Protein AF-A0A4R2Z8M2-F1 (afdb_monomer)

pLDDT: mean 95.15, std 2.92, range [80.19, 98.12]

Foldseek 3Di:
DDWDWDDDPPPTATWDLDPVRDIDGCVVPDVHDDDPDDDPDQQCPDVVRDDDDAQDWDWDDDPPPGIDIDGHHDD

Radius of gyration: 14.84 Å; Cα contacts (8 Å, |Δi|>4): 97; chains: 1; bounding box: 32×28×37 Å

Structure (mmCIF, N/CA/C/O backbone):
data_AF-A0A4R2Z8M2-F1
#
_entry.id   AF-A0A4R2Z8M2-F1
#
loop_
_atom_site.group_PDB
_atom_site.id
_atom_site.type_symbol
_atom_site.label_atom_id
_atom_site.label_alt_id
_atom_site.label_comp_id
_atom_site.label_asym_id
_atom_site.label_entity_id
_atom_site.label_seq_id
_atom_site.pdbx_PDB_ins_code
_atom_site.Cartn_x
_atom_site.Cartn_y
_atom_site.Cartn_z
_atom_site.occupancy
_atom_site.B_iso_or_equiv
_atom_site.auth_seq_id
_atom_site.auth_comp_id
_atom_site.auth_asym_id
_atom_site.auth_atom_id
_atom_site.pdbx_PDB_model_num
ATOM 1 N N . MET A 1 1 ? -7.803 -3.530 -7.644 1.00 84.75 1 MET A N 1
ATOM 2 C CA . MET A 1 1 ? -6.434 -4.080 -7.727 1.00 84.75 1 MET A CA 1
ATOM 3 C C . MET A 1 1 ? -5.577 -3.475 -6.617 1.00 84.75 1 MET A C 1
ATOM 5 O O . MET A 1 1 ? -5.917 -2.383 -6.173 1.00 84.75 1 MET A O 1
ATOM 9 N N . LYS A 1 2 ? -4.524 -4.157 -6.152 1.00 90.06 2 LYS A N 1
ATOM 10 C CA . LYS A 1 2 ? -3.582 -3.665 -5.129 1.00 90.06 2 LYS A CA 1
ATOM 11 C C . LYS A 1 2 ? -2.150 -4.012 -5.528 1.00 90.06 2 LYS A C 1
ATOM 13 O O . LYS A 1 2 ? -1.900 -5.157 -5.887 1.00 90.06 2 LYS A O 1
ATOM 18 N N . LEU A 1 3 ? -1.237 -3.051 -5.455 1.00 93.69 3 LEU A N 1
ATOM 19 C CA . LEU A 1 3 ? 0.196 -3.300 -5.617 1.00 93.69 3 LEU A CA 1
ATOM 20 C C . LEU A 1 3 ? 0.775 -3.808 -4.294 1.00 93.69 3 LEU A C 1
ATOM 22 O O . LEU A 1 3 ? 0.358 -3.353 -3.229 1.00 93.69 3 LEU A O 1
ATOM 26 N N . LEU A 1 4 ? 1.700 -4.762 -4.362 1.00 94.81 4 LEU A N 1
ATOM 27 C CA . LEU A 1 4 ? 2.348 -5.352 -3.195 1.00 94.81 4 LEU A CA 1
ATOM 28 C C . LEU A 1 4 ? 3.719 -5.926 -3.558 1.00 94.81 4 LEU A C 1
ATOM 30 O O . LEU A 1 4 ? 3.979 -6.233 -4.717 1.00 94.81 4 LEU A O 1
ATOM 34 N N . ARG A 1 5 ? 4.566 -6.126 -2.548 1.00 97.25 5 ARG A N 1
ATOM 35 C CA . ARG A 1 5 ? 5.718 -7.029 -2.631 1.00 97.25 5 ARG A CA 1
ATOM 36 C C . ARG A 1 5 ? 5.334 -8.354 -1.968 1.00 97.25 5 ARG A C 1
ATOM 38 O O . ARG A 1 5 ? 4.625 -8.339 -0.962 1.00 97.25 5 ARG A O 1
ATOM 45 N N . TYR A 1 6 ? 5.737 -9.486 -2.539 1.00 95.94 6 TYR A N 1
ATOM 46 C CA . TYR A 1 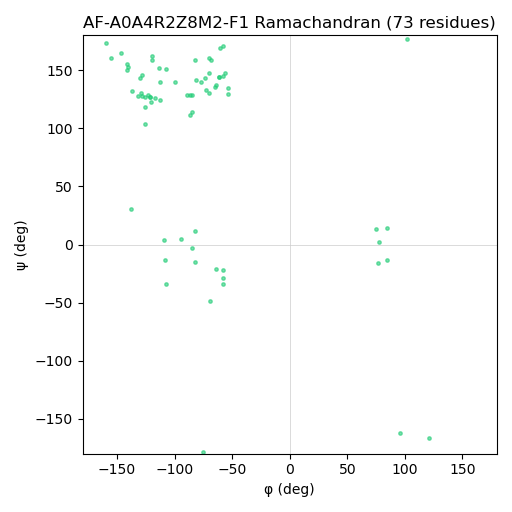6 ? 5.368 -10.816 -2.035 1.00 95.94 6 TYR A CA 1
ATOM 47 C C . TYR A 1 6 ? 6.530 -11.813 -2.116 1.00 95.94 6 TYR A C 1
ATOM 49 O O . TYR A 1 6 ? 7.382 -11.710 -2.995 1.00 95.94 6 TYR A O 1
ATOM 57 N N . GLY A 1 7 ? 6.540 -12.811 -1.232 1.00 95.31 7 GLY A N 1
ATOM 58 C CA . GLY A 1 7 ? 7.607 -13.810 -1.131 1.00 95.31 7 GLY A CA 1
ATOM 59 C C . GLY A 1 7 ? 8.262 -13.808 0.248 1.00 95.31 7 GLY A C 1
ATOM 60 O O . GLY A 1 7 ? 7.719 -13.241 1.195 1.00 95.31 7 GLY A O 1
ATOM 61 N N . ASN A 1 8 ? 9.414 -14.468 0.354 1.00 96.62 8 ASN A N 1
ATOM 62 C CA . ASN A 1 8 ? 10.186 -14.518 1.594 1.00 96.62 8 ASN A CA 1
ATOM 63 C C . ASN A 1 8 ? 10.798 -13.149 1.906 1.00 96.62 8 ASN A C 1
ATOM 65 O O . ASN A 1 8 ? 11.190 -12.424 0.990 1.00 96.62 8 ASN A O 1
ATOM 69 N N . ALA A 1 9 ? 10.921 -12.835 3.197 1.00 94.75 9 ALA A N 1
ATOM 70 C CA . ALA A 1 9 ? 11.549 -11.603 3.659 1.00 94.75 9 ALA A CA 1
ATOM 71 C C . ALA A 1 9 ? 12.959 -11.439 3.060 1.00 94.75 9 ALA A C 1
ATOM 73 O O . ALA A 1 9 ? 13.767 -12.367 3.114 1.00 94.75 9 ALA A O 1
ATOM 74 N N . GLY A 1 10 ? 13.243 -10.276 2.472 1.00 94.50 10 GLY A N 1
ATOM 75 C CA . GLY A 1 10 ? 14.513 -9.988 1.791 1.00 94.50 10 GLY A CA 1
ATOM 76 C C . GLY A 1 10 ? 14.654 -10.599 0.389 1.00 94.50 10 GLY A C 1
ATOM 77 O O . GLY A 1 10 ? 15.696 -10.458 -0.244 1.00 94.50 10 GLY A O 1
ATOM 78 N N . SER A 1 11 ? 13.631 -11.284 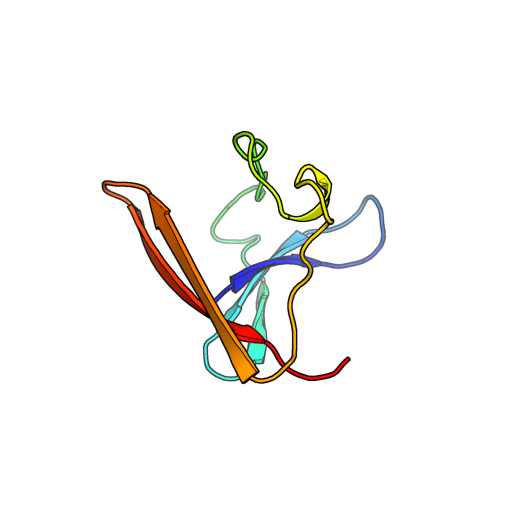-0.118 1.00 94.94 11 SER A N 1
ATOM 79 C CA . SER A 1 11 ? 13.562 -11.807 -1.490 1.00 94.94 11 SER A CA 1
ATOM 80 C C . SER A 1 11 ? 12.172 -11.587 -2.091 1.00 94.94 11 SER A C 1
ATOM 82 O O . SER A 1 11 ? 11.684 -12.393 -2.889 1.00 94.94 11 SER A O 1
ATOM 84 N N . GLU A 1 12 ? 11.493 -10.520 -1.668 1.00 96.75 12 GLU A N 1
ATOM 85 C CA . GLU A 1 12 ? 10.158 -10.205 -2.151 1.00 96.75 12 GLU A CA 1
ATOM 86 C C . GLU A 1 12 ? 10.204 -9.673 -3.584 1.00 96.75 12 GLU A C 1
ATOM 88 O O . GLU A 1 12 ? 11.087 -8.899 -3.956 1.00 96.75 12 GLU A O 1
ATOM 93 N N . ARG A 1 13 ? 9.201 -10.049 -4.375 1.00 96.94 13 ARG A N 1
ATOM 94 C CA . ARG A 1 13 ? 9.030 -9.633 -5.768 1.00 96.94 13 ARG A CA 1
ATOM 95 C C . ARG A 1 13 ? 7.878 -8.643 -5.913 1.00 96.94 13 ARG A C 1
ATOM 97 O O . ARG A 1 13 ? 6.915 -8.733 -5.143 1.00 96.94 13 ARG A O 1
ATOM 104 N N . PRO A 1 14 ? 7.921 -7.741 -6.907 1.00 98.06 14 PRO A N 1
ATOM 105 C CA . PRO A 1 14 ? 6.794 -6.876 -7.219 1.00 98.06 14 PRO A CA 1
ATOM 106 C C . PRO A 1 14 ? 5.601 -7.701 -7.715 1.00 98.06 14 PRO A C 1
ATOM 108 O O . PRO A 1 14 ? 5.732 -8.595 -8.551 1.00 98.06 14 PRO A O 1
ATOM 111 N N . GLY A 1 15 ? 4.412 -7.389 -7.210 1.00 97.38 15 GLY A N 1
ATOM 112 C CA . GLY A 1 15 ? 3.189 -8.097 -7.549 1.00 97.38 15 GLY A CA 1
ATOM 113 C C . GLY A 1 15 ? 1.952 -7.209 -7.572 1.00 97.38 15 GLY A C 1
ATOM 114 O O . GLY A 1 15 ? 1.924 -6.088 -7.056 1.00 97.38 15 GLY A O 1
ATOM 115 N N . LEU A 1 16 ? 0.900 -7.756 -8.175 1.00 95.56 16 LEU A N 1
ATOM 116 C CA . LEU A 1 16 ? -0.437 -7.180 -8.214 1.00 95.56 16 LEU A CA 1
ATOM 117 C C . LEU A 1 16 ? -1.451 -8.199 -7.702 1.00 95.56 16 LEU A C 1
ATOM 119 O O . LEU A 1 16 ? -1.553 -9.299 -8.237 1.00 95.56 16 LEU A O 1
ATOM 123 N N . LEU A 1 17 ? -2.259 -7.809 -6.723 1.00 93.94 17 LEU A N 1
ATOM 124 C CA . LEU A 1 17 ? -3.501 -8.496 -6.405 1.00 93.94 17 LEU A CA 1
ATOM 125 C C . LEU A 1 17 ? -4.603 -7.912 -7.292 1.00 93.94 17 LEU A C 1
ATOM 127 O O . LEU A 1 17 ? -4.965 -6.736 -7.159 1.00 93.94 17 LEU A O 1
ATOM 131 N N . ASP A 1 18 ? -5.110 -8.699 -8.235 1.00 92.00 18 ASP A N 1
ATOM 132 C CA . ASP A 1 18 ? -6.138 -8.228 -9.162 1.00 92.00 18 ASP A CA 1
ATOM 133 C C . ASP A 1 18 ? -7.533 -8.135 -8.510 1.00 92.00 18 ASP A C 1
ATOM 135 O O . ASP A 1 18 ? -7.707 -8.342 -7.308 1.00 92.00 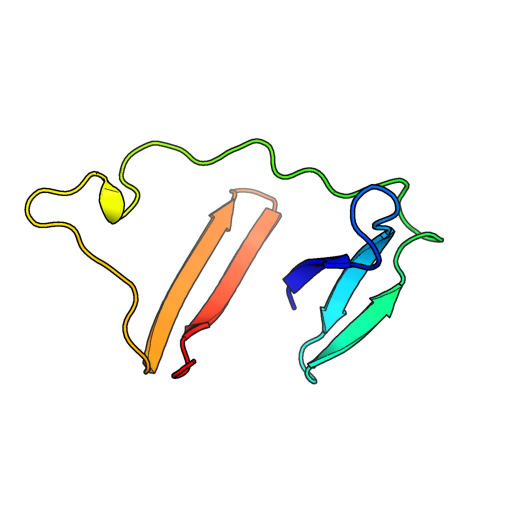18 ASP A O 1
ATOM 139 N N . SER A 1 19 ? -8.545 -7.742 -9.287 1.00 87.62 19 SER A N 1
ATOM 140 C CA . SER A 1 19 ? -9.926 -7.608 -8.797 1.00 87.62 19 SER A CA 1
ATOM 141 C C . SER A 1 19 ? -10.554 -8.925 -8.338 1.00 87.62 19 SER A C 1
ATOM 143 O O . SER A 1 19 ? -11.502 -8.889 -7.562 1.00 87.62 19 SER A O 1
ATOM 145 N N . ASN A 1 20 ? -10.030 -10.062 -8.793 1.00 91.38 20 ASN A N 1
ATOM 146 C CA . ASN A 1 20 ? -10.530 -11.395 -8.468 1.00 91.38 20 ASN A CA 1
ATOM 147 C C . ASN A 1 20 ? -9.776 -12.009 -7.279 1.00 91.38 20 ASN A C 1
ATOM 149 O O . ASN A 1 20 ? -9.984 -13.174 -6.955 1.00 91.38 20 ASN A O 1
ATOM 153 N N . GLY A 1 21 ? -8.870 -11.252 -6.650 1.00 89.25 21 GLY A N 1
ATOM 154 C CA . GLY A 1 21 ? -8.024 -11.754 -5.572 1.00 89.25 21 GLY A CA 1
ATOM 155 C C . GLY A 1 21 ? -6.887 -12.655 -6.055 1.00 89.25 21 GLY A C 1
ATOM 156 O O . GLY A 1 21 ? -6.251 -13.310 -5.233 1.00 89.25 21 GLY A O 1
ATOM 157 N N . LYS A 1 22 ? -6.594 -12.695 -7.362 1.00 95.94 22 LYS A N 1
ATOM 158 C CA . LYS A 1 22 ? -5.462 -13.461 -7.888 1.00 95.94 22 LYS A CA 1
ATOM 159 C C . LYS A 1 22 ? -4.189 -12.624 -7.807 1.00 95.94 22 LYS A C 1
ATOM 161 O O . LYS A 1 22 ? -4.138 -11.494 -8.297 1.00 95.94 22 LYS A O 1
ATOM 166 N N . LEU A 1 23 ? -3.151 -13.209 -7.216 1.00 96.56 23 LEU A N 1
ATOM 167 C CA . LEU A 1 23 ? -1.802 -12.659 -7.234 1.00 96.56 23 LEU A CA 1
ATOM 168 C C . LEU A 1 23 ? -1.184 -12.821 -8.630 1.00 96.56 23 LEU A C 1
ATOM 170 O O . LEU A 1 23 ? -1.243 -13.898 -9.228 1.00 96.56 23 LEU A O 1
ATOM 174 N N . ARG A 1 24 ? -0.587 -11.748 -9.141 1.00 97.25 24 ARG A N 1
ATOM 175 C CA . ARG A 1 24 ? 0.122 -11.696 -10.421 1.00 97.25 24 ARG A CA 1
ATOM 176 C C . ARG A 1 24 ? 1.543 -11.217 -10.186 1.00 97.25 24 ARG A C 1
ATOM 178 O O . ARG A 1 24 ? 1.738 -10.178 -9.557 1.00 97.25 24 ARG A O 1
ATOM 185 N N . ASP A 1 25 ? 2.501 -11.976 -10.703 1.00 96.88 25 ASP A N 1
ATOM 186 C CA . ASP A 1 25 ? 3.904 -11.575 -10.732 1.00 96.88 25 ASP A CA 1
ATOM 187 C C . ASP A 1 25 ? 4.087 -10.424 -11.731 1.00 96.88 25 ASP A C 1
ATOM 189 O O . ASP A 1 25 ? 3.600 -10.506 -12.861 1.00 96.88 25 ASP A O 1
ATOM 193 N N . LEU A 1 26 ? 4.750 -9.350 -11.302 1.00 97.62 26 LEU A N 1
ATOM 194 C CA . LEU A 1 26 ? 5.054 -8.190 -12.134 1.00 97.62 26 LEU A CA 1
ATOM 195 C C . LEU A 1 26 ? 6.543 -8.074 -12.491 1.00 97.62 26 LEU A C 1
ATOM 197 O O . LEU A 1 26 ? 6.903 -7.113 -13.167 1.00 97.62 26 LEU A O 1
ATOM 201 N N . SER A 1 27 ? 7.401 -9.025 -12.103 1.00 96.50 27 SER A N 1
ATOM 202 C CA . SER A 1 27 ? 8.855 -8.953 -12.331 1.00 96.50 27 SER A CA 1
ATOM 203 C C . SER A 1 27 ? 9.267 -8.817 -13.803 1.00 96.50 27 SER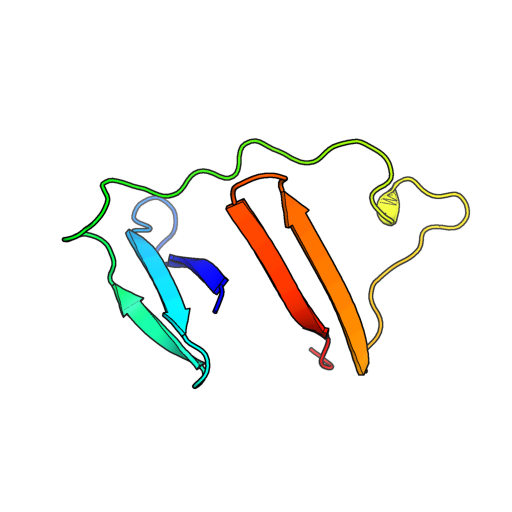 A C 1
ATOM 205 O O . SER A 1 27 ? 10.356 -8.333 -14.086 1.00 96.50 27 SER A O 1
ATOM 207 N N . ALA A 1 28 ? 8.412 -9.213 -14.752 1.00 96.94 28 ALA A N 1
ATOM 208 C CA . ALA A 1 28 ? 8.660 -9.012 -16.183 1.00 96.94 28 ALA A CA 1
ATOM 209 C C . ALA A 1 28 ? 8.295 -7.598 -16.685 1.00 96.94 28 ALA A C 1
ATOM 211 O O . ALA A 1 28 ? 8.687 -7.220 -17.785 1.00 96.94 28 ALA A O 1
ATOM 212 N N . CYS A 1 29 ? 7.528 -6.831 -15.908 1.00 96.38 29 CYS A N 1
ATOM 213 C CA . CYS A 1 29 ? 6.999 -5.522 -16.296 1.00 96.38 29 CYS A CA 1
ATOM 214 C C . CYS A 1 29 ? 7.693 -4.367 -15.566 1.00 96.38 29 CYS A C 1
ATOM 216 O O . CYS A 1 29 ? 7.817 -3.278 -16.120 1.00 96.38 29 CYS A O 1
ATOM 218 N N . VAL A 1 30 ? 8.099 -4.582 -14.313 1.00 96.44 30 VAL A N 1
ATOM 219 C CA . VAL A 1 30 ? 8.737 -3.574 -13.457 1.00 96.44 30 VAL A CA 1
ATOM 220 C C . VAL A 1 30 ? 9.848 -4.213 -12.632 1.00 96.44 30 VAL A C 1
ATOM 222 O O . VAL A 1 30 ? 9.757 -5.384 -12.267 1.00 96.44 30 VAL A O 1
ATOM 225 N N . GLY A 1 31 ? 10.880 -3.430 -12.309 1.00 95.94 31 GLY A N 1
ATOM 226 C CA . GLY A 1 31 ? 11.990 -3.902 -11.478 1.00 95.94 31 GLY A CA 1
ATOM 227 C C . GLY A 1 31 ? 11.588 -4.144 -10.021 1.00 95.94 31 GLY A C 1
ATOM 228 O O . GLY A 1 31 ? 11.876 -5.204 -9.476 1.00 95.94 31 GLY A O 1
ATOM 229 N N . ASP A 1 32 ? 10.900 -3.181 -9.397 1.00 95.88 32 ASP A N 1
ATOM 230 C CA . ASP A 1 32 ? 10.420 -3.274 -8.010 1.00 95.88 32 ASP A CA 1
ATOM 231 C C . ASP A 1 32 ? 9.261 -2.285 -7.749 1.00 95.88 32 ASP A C 1
ATOM 233 O O . ASP A 1 32 ? 8.926 -1.463 -8.607 1.00 95.88 32 ASP A O 1
ATOM 237 N N . ILE A 1 33 ? 8.642 -2.359 -6.566 1.00 94.94 33 ILE A N 1
ATOM 238 C CA . ILE A 1 33 ? 7.581 -1.460 -6.089 1.00 94.94 33 ILE A CA 1
ATOM 239 C C . ILE A 1 33 ? 7.984 -0.885 -4.730 1.00 94.94 33 ILE A C 1
ATOM 241 O O . ILE A 1 33 ? 8.090 -1.615 -3.750 1.00 94.94 33 ILE A O 1
ATOM 245 N N . ILE A 1 34 ? 8.124 0.438 -4.638 1.00 94.12 34 ILE A N 1
ATOM 246 C CA . ILE A 1 34 ? 8.521 1.125 -3.402 1.00 94.12 34 ILE A CA 1
ATOM 247 C C . ILE A 1 34 ? 7.394 2.049 -2.937 1.00 94.12 34 ILE A C 1
ATOM 249 O O . ILE A 1 34 ? 6.946 2.920 -3.680 1.00 94.12 34 ILE A O 1
ATOM 253 N N . SER A 1 35 ? 6.968 1.893 -1.682 1.00 93.25 35 SER A N 1
ATOM 254 C CA . SER A 1 35 ? 6.083 2.852 -1.013 1.00 93.25 35 SER A CA 1
ATOM 255 C C . SER A 1 35 ? 6.918 3.978 -0.410 1.00 93.25 35 SER A C 1
ATOM 257 O O . SER A 1 35 ? 7.666 3.758 0.538 1.00 93.25 35 SER A O 1
ATOM 259 N N . THR A 1 36 ? 6.771 5.197 -0.924 1.00 96.06 36 THR A N 1
ATOM 260 C CA . THR A 1 36 ? 7.611 6.357 -0.565 1.00 96.06 36 THR A CA 1
ATOM 261 C C . THR A 1 36 ? 7.194 7.068 0.729 1.00 96.06 36 THR A C 1
ATOM 263 O O . THR A 1 36 ? 7.662 8.168 1.010 1.00 96.06 36 THR A O 1
ATOM 266 N N . GLY A 1 37 ? 6.306 6.463 1.518 1.00 95.38 37 GLY A N 1
ATOM 267 C CA . GLY A 1 37 ? 5.754 7.038 2.745 1.00 95.38 37 GLY A CA 1
ATOM 268 C C . GLY A 1 37 ? 4.340 7.605 2.583 1.00 95.38 37 GLY A C 1
ATOM 269 O O . GLY A 1 37 ? 3.755 7.584 1.503 1.00 95.38 37 GLY A O 1
ATOM 270 N N . THR A 1 38 ? 3.776 8.081 3.695 1.00 95.81 38 THR A N 1
ATOM 271 C CA . THR A 1 38 ? 2.441 8.693 3.776 1.00 95.81 38 THR A CA 1
ATOM 272 C C . THR A 1 38 ? 2.536 10.050 4.476 1.00 95.81 38 THR A C 1
ATOM 274 O O . THR A 1 38 ? 3.337 10.184 5.405 1.00 95.81 38 THR A O 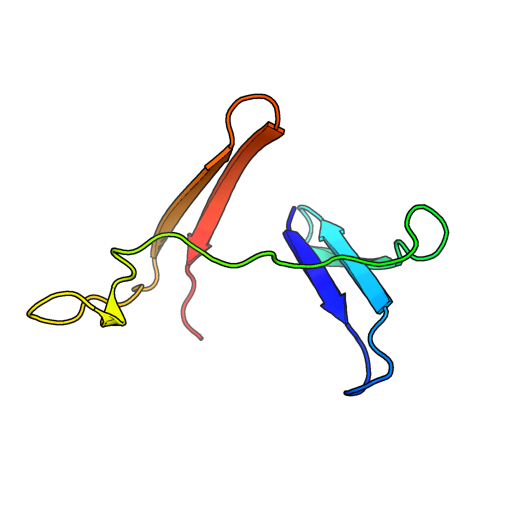1
ATOM 277 N N . PRO A 1 39 ? 1.722 11.049 4.090 1.00 95.81 39 PRO A N 1
ATOM 278 C CA . PRO A 1 39 ? 1.603 12.293 4.841 1.00 95.81 39 PRO A CA 1
ATOM 279 C C . PRO A 1 39 ? 1.104 12.075 6.284 1.00 95.81 39 PRO A C 1
ATOM 281 O O . PRO A 1 39 ? 0.620 10.985 6.622 1.00 95.81 39 PRO A O 1
ATOM 284 N N . PRO A 1 40 ? 1.167 13.120 7.133 1.00 9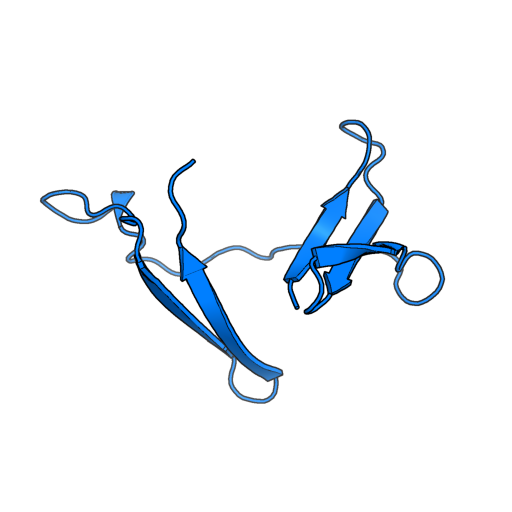6.19 40 PRO A N 1
ATOM 285 C CA . PRO A 1 40 ? 0.559 13.114 8.462 1.00 96.19 40 PRO A CA 1
ATOM 286 C C . PRO A 1 40 ? -0.958 12.848 8.440 1.00 96.19 40 PRO A C 1
ATOM 288 O O . PRO A 1 40 ? -1.596 12.891 7.393 1.00 96.19 40 PRO A O 1
ATOM 291 N N . ALA A 1 41 ? -1.533 12.651 9.632 1.00 95.06 41 ALA A N 1
ATOM 292 C CA . ALA A 1 41 ? -2.961 12.394 9.898 1.00 95.06 41 ALA A CA 1
ATOM 293 C C . ALA A 1 41 ? -3.444 10.934 9.787 1.00 95.06 41 ALA A C 1
ATOM 295 O O . ALA A 1 41 ? -4.652 10.677 9.840 1.00 95.06 41 ALA A O 1
ATOM 296 N N . VAL A 1 42 ? -2.528 9.958 9.744 1.00 97.38 42 VAL A N 1
ATOM 297 C CA . VAL A 1 42 ? -2.901 8.548 9.952 1.00 97.38 42 VAL A CA 1
ATOM 298 C C . VAL A 1 42 ? -3.608 8.369 11.299 1.00 97.38 42 VAL A C 1
ATOM 300 O O . VAL A 1 42 ? -3.301 9.051 12.277 1.00 97.38 42 VAL A O 1
ATOM 303 N N . GLY A 1 43 ? -4.549 7.429 11.360 1.00 97.12 43 GLY A N 1
ATOM 304 C CA . GLY A 1 43 ? -5.445 7.270 12.507 1.00 97.12 43 GLY A CA 1
ATOM 305 C C . GLY A 1 43 ? -4.755 7.020 13.856 1.00 97.12 43 GLY A C 1
ATOM 306 O O . GLY A 1 43 ? -5.254 7.476 14.883 1.00 97.12 43 GLY A O 1
ATOM 307 N N . LEU A 1 44 ? -3.564 6.404 13.853 1.00 97.56 44 LEU A N 1
ATOM 308 C CA . LEU A 1 44 ? -2.710 6.240 15.040 1.00 97.56 44 LEU A CA 1
ATOM 309 C C . LEU A 1 44 ? -2.332 7.583 15.698 1.00 97.56 44 LEU A C 1
ATOM 311 O O . LEU A 1 44 ? -2.205 7.651 16.915 1.00 97.56 44 LEU A O 1
ATOM 315 N N . GLY A 1 45 ? -2.153 8.645 14.906 1.00 96.12 45 GLY A N 1
ATOM 316 C CA . GLY A 1 45 ? -1.743 9.968 15.391 1.00 96.12 45 GLY A CA 1
ATOM 317 C C . GLY A 1 45 ? -2.890 10.854 15.889 1.00 96.12 45 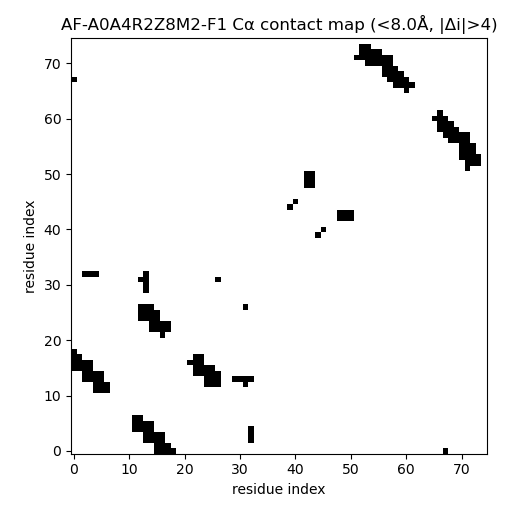GLY A C 1
ATOM 318 O O . GLY A 1 45 ? -2.639 11.970 16.342 1.00 96.12 45 GLY A O 1
ATOM 319 N N . GLN A 1 46 ? -4.141 10.397 15.789 1.00 97.25 46 GLN A N 1
ATOM 320 C CA . GLN A 1 46 ? -5.316 11.152 16.232 1.00 97.25 46 GLN A CA 1
ATOM 321 C C . GLN A 1 46 ? -5.538 11.008 17.748 1.00 97.25 46 GLN A C 1
ATOM 323 O O . GLN A 1 46 ? -5.052 10.068 18.378 1.00 97.25 46 GLN A O 1
ATOM 328 N N . LYS A 1 47 ? -6.274 11.950 18.354 1.00 96.31 47 LYS A N 1
ATOM 329 C CA . LYS A 1 47 ? -6.637 11.932 19.782 1.00 96.31 47 LYS A CA 1
ATOM 330 C C . LYS A 1 47 ? -8.165 12.050 19.929 1.00 96.31 47 LYS A C 1
ATOM 332 O O . LYS A 1 47 ? -8.675 13.158 19.770 1.00 96.31 47 LYS A O 1
ATOM 337 N N . PRO A 1 48 ? -8.892 10.958 20.238 1.00 95.94 48 PRO A N 1
ATOM 338 C CA . PRO A 1 48 ? -8.399 9.586 20.430 1.00 95.94 48 PRO A CA 1
ATOM 339 C C . PRO A 1 48 ? -7.927 8.926 19.113 1.00 95.94 48 PRO A C 1
ATOM 341 O O . PRO A 1 48 ? -8.328 9.382 18.041 1.00 95.94 48 PRO A O 1
ATOM 344 N N . PRO A 1 49 ? -7.107 7.853 19.165 1.00 98.12 49 PRO A N 1
ATOM 345 C CA . PRO A 1 49 ? -6.708 7.111 17.970 1.00 98.12 49 PRO A CA 1
ATOM 346 C C . PRO A 1 49 ? -7.906 6.494 17.246 1.00 98.12 49 PRO A C 1
ATOM 348 O O . PRO A 1 49 ? -8.846 6.000 17.873 1.00 98.12 49 PRO A O 1
ATOM 351 N N . VAL A 1 50 ? -7.846 6.471 15.916 1.00 97.56 50 VAL A N 1
ATOM 352 C CA . VAL A 1 50 ? -8.904 5.926 15.059 1.00 97.56 50 VAL A CA 1
ATOM 353 C C . VAL A 1 50 ? -8.333 4.810 14.196 1.00 97.56 50 VAL A C 1
ATOM 355 O O . VAL A 1 50 ? -7.353 5.003 13.485 1.00 97.56 50 VAL A O 1
ATOM 358 N N . TYR A 1 51 ? -8.964 3.640 14.222 1.00 96.69 51 TYR A N 1
ATOM 359 C CA . TYR A 1 51 ? -8.560 2.490 13.413 1.00 96.69 51 TYR A CA 1
ATOM 360 C C . TYR A 1 51 ? -9.675 2.059 12.469 1.00 96.69 51 TYR A C 1
ATOM 362 O O . TYR A 1 51 ? -10.854 2.362 12.679 1.00 96.69 51 TYR A O 1
ATOM 370 N N . LEU A 1 52 ? -9.280 1.338 11.421 1.00 96.69 52 LEU A N 1
ATOM 371 C CA . LEU A 1 52 ? -10.209 0.768 10.460 1.00 96.69 52 LEU A CA 1
ATOM 372 C C . LEU A 1 52 ? -11.103 -0.275 11.135 1.00 96.69 52 LEU A C 1
ATOM 374 O O . LEU A 1 52 ? -10.641 -1.114 11.904 1.00 96.69 52 LEU A O 1
ATOM 378 N N . LYS A 1 53 ? -12.388 -0.235 10.801 1.00 96.56 53 LYS A N 1
ATOM 379 C CA . LYS A 1 53 ? -13.403 -1.214 11.202 1.00 96.56 53 LYS A CA 1
ATOM 380 C C . LYS A 1 53 ? -13.887 -1.954 9.965 1.00 96.56 53 LYS A C 1
ATOM 382 O O . LYS A 1 53 ? -13.879 -1.382 8.875 1.00 96.56 53 LYS A O 1
ATOM 387 N N . ALA A 1 54 ? -14.329 -3.199 10.113 1.00 97.56 54 ALA A N 1
ATOM 388 C CA . ALA A 1 54 ? -14.894 -3.951 8.996 1.00 97.56 54 ALA A CA 1
ATOM 389 C C . ALA A 1 54 ? -16.098 -3.231 8.370 1.00 97.56 54 ALA A C 1
ATOM 391 O O . ALA A 1 54 ? -16.880 -2.573 9.055 1.00 97.56 54 ALA A O 1
ATOM 392 N N . GLY A 1 55 ? -16.236 -3.357 7.052 1.00 97.25 55 GLY A N 1
ATOM 393 C CA . GLY A 1 55 ? -17.295 -2.720 6.272 1.00 97.25 55 GLY A CA 1
ATOM 394 C C . GLY A 1 55 ? -16.999 -1.278 5.853 1.00 97.25 55 GLY A C 1
ATOM 395 O O . GLY A 1 55 ? -17.680 -0.771 4.961 1.00 97.25 55 GLY A O 1
ATOM 396 N N . GLN A 1 56 ? -15.976 -0.634 6.421 1.00 97.88 56 GLN A N 1
ATOM 397 C CA . GLN A 1 56 ? -15.529 0.685 5.979 1.00 97.88 56 GLN A CA 1
ATOM 398 C C . GLN A 1 56 ? -14.890 0.632 4.588 1.00 97.88 56 GLN A C 1
ATOM 400 O O . GLN A 1 56 ? -14.447 -0.406 4.094 1.00 97.88 56 GLN A O 1
ATOM 405 N N . VAL A 1 57 ? -14.856 1.789 3.936 1.00 96.88 57 VAL A N 1
ATOM 406 C CA . VAL A 1 57 ? -14.272 1.956 2.610 1.00 96.88 57 VAL A CA 1
ATOM 407 C C . VAL A 1 57 ? -13.154 2.983 2.693 1.00 96.88 57 VAL A C 1
ATOM 409 O O . VAL A 1 57 ? -13.394 4.132 3.053 1.00 96.88 57 VAL A O 1
ATOM 412 N N . ILE A 1 58 ? -11.952 2.577 2.300 1.00 95.88 58 ILE A N 1
ATOM 413 C CA . ILE A 1 58 ? -10.807 3.463 2.103 1.00 95.88 58 ILE A CA 1
ATOM 414 C C . ILE A 1 58 ? -10.848 3.959 0.660 1.00 95.88 58 ILE A C 1
ATOM 416 O O . ILE A 1 58 ? -10.945 3.149 -0.267 1.00 95.88 58 ILE A O 1
ATOM 420 N N . ARG A 1 59 ? -10.760 5.276 0.472 1.00 96.62 59 ARG A N 1
ATOM 421 C CA . ARG A 1 59 ? -10.493 5.912 -0.821 1.00 96.62 59 ARG A CA 1
ATOM 422 C C . ARG A 1 59 ? -9.118 6.557 -0.752 1.00 96.62 59 ARG A C 1
ATOM 424 O O . ARG A 1 59 ? -8.865 7.346 0.152 1.00 96.62 59 ARG A O 1
ATOM 431 N N . LEU A 1 60 ? -8.243 6.189 -1.676 1.00 94.75 60 LEU A N 1
ATOM 432 C CA . LEU A 1 60 ? -6.885 6.710 -1.785 1.00 94.75 60 LEU A CA 1
ATOM 433 C C . LEU A 1 60 ? -6.674 7.171 -3.219 1.00 94.75 60 LEU A C 1
ATOM 435 O O . LEU A 1 60 ? -6.894 6.384 -4.134 1.00 94.75 60 LEU A O 1
ATOM 439 N N . GLY A 1 61 ? -6.224 8.403 -3.419 1.00 94.50 61 GLY A N 1
ATOM 440 C CA . GLY A 1 61 ? -5.944 8.921 -4.750 1.00 94.50 61 GLY A CA 1
ATOM 441 C C . GLY A 1 61 ? -4.697 9.784 -4.780 1.00 94.50 61 GLY A C 1
ATOM 442 O O . GLY A 1 61 ? -4.296 10.350 -3.764 1.00 94.50 61 GLY A O 1
ATOM 443 N N . ILE A 1 62 ? -4.102 9.858 -5.964 1.00 96.06 62 ILE A N 1
ATOM 444 C CA . ILE A 1 62 ? -3.033 10.794 -6.301 1.00 96.06 62 ILE A CA 1
ATOM 445 C C . ILE A 1 62 ? -3.462 11.467 -7.602 1.00 96.06 62 ILE A C 1
ATOM 447 O O . ILE A 1 62 ? -3.865 10.795 -8.556 1.00 96.06 62 ILE A O 1
ATOM 451 N N . GLU A 1 63 ? -3.404 12.795 -7.633 1.00 97.62 63 GLU A N 1
ATOM 452 C CA . GLU A 1 63 ? -3.704 13.564 -8.837 1.00 97.62 63 GLU A CA 1
ATOM 453 C C . GLU A 1 63 ? -2.854 13.068 -10.020 1.00 97.62 63 GLU A C 1
ATOM 455 O O . GLU A 1 63 ? -1.669 12.778 -9.874 1.00 97.62 63 GLU A O 1
ATOM 460 N N . GLY A 1 64 ? -3.480 12.881 -11.184 1.00 97.38 64 GLY A N 1
ATOM 461 C CA . GLY A 1 64 ? -2.825 12.335 -12.379 1.00 97.38 64 GLY A CA 1
ATOM 462 C C . GLY A 1 64 ? -2.594 10.814 -12.387 1.00 97.38 64 GLY A C 1
ATOM 463 O O . GLY A 1 64 ? -2.389 10.259 -13.462 1.00 97.38 64 GLY A O 1
ATOM 464 N N . LEU A 1 65 ? -2.682 10.116 -11.245 1.00 94.88 65 LEU A N 1
ATOM 465 C CA . LEU A 1 65 ? -2.536 8.647 -11.167 1.00 94.88 65 LEU A CA 1
ATOM 466 C C . LEU A 1 65 ? -3.856 7.910 -10.892 1.00 94.88 65 LEU A C 1
ATOM 468 O O . LEU A 1 65 ? -3.936 6.691 -11.055 1.00 94.88 65 LEU A O 1
ATOM 472 N N . GLY A 1 66 ? -4.896 8.643 -10.494 1.00 94.62 66 GLY A N 1
ATOM 473 C CA . GLY A 1 66 ? -6.240 8.116 -10.270 1.00 94.62 66 GLY A CA 1
ATOM 474 C C . GLY A 1 66 ? -6.530 7.770 -8.810 1.00 94.62 66 GLY A C 1
ATOM 475 O O . GLY A 1 66 ? -5.870 8.246 -7.886 1.00 94.62 66 GLY A O 1
ATOM 476 N N . GLU A 1 67 ? -7.566 6.954 -8.603 1.00 95.12 67 GLU A N 1
ATOM 477 C CA . GLU A 1 67 ? -8.085 6.594 -7.282 1.00 95.12 67 GLU A CA 1
ATOM 478 C C . GLU A 1 67 ? -8.243 5.077 -7.126 1.00 95.12 67 GLU A C 1
ATOM 480 O O . GLU A 1 67 ? -8.654 4.359 -8.038 1.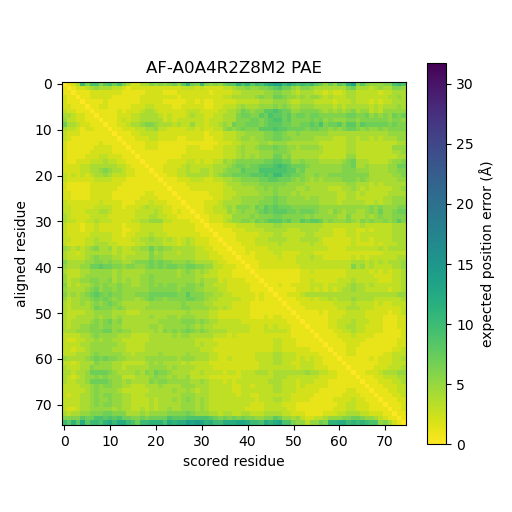00 95.12 67 GLU A O 1
ATOM 485 N N . GLN A 1 68 ? -7.967 4.593 -5.919 1.00 92.50 68 GLN A N 1
ATOM 486 C CA . GLN A 1 68 ? -8.266 3.251 -5.457 1.00 92.50 68 GLN A CA 1
ATOM 487 C C . GLN A 1 68 ? -9.326 3.280 -4.359 1.00 92.50 68 GLN A C 1
ATOM 489 O O . GLN A 1 68 ? -9.277 4.090 -3.431 1.00 92.50 68 GLN A O 1
ATOM 494 N N . ARG A 1 69 ? -10.243 2.312 -4.421 1.00 93.88 69 ARG A N 1
ATOM 495 C CA . ARG A 1 69 ? -11.279 2.086 -3.413 1.00 93.88 69 ARG A CA 1
ATOM 496 C C . ARG A 1 69 ? -11.159 0.679 -2.842 1.00 93.88 69 ARG A C 1
ATOM 498 O O . ARG A 1 69 ? -11.148 -0.295 -3.593 1.00 93.88 69 ARG A O 1
ATOM 505 N N . GLN A 1 70 ? -11.083 0.560 -1.519 1.00 92.12 70 GLN A N 1
ATOM 50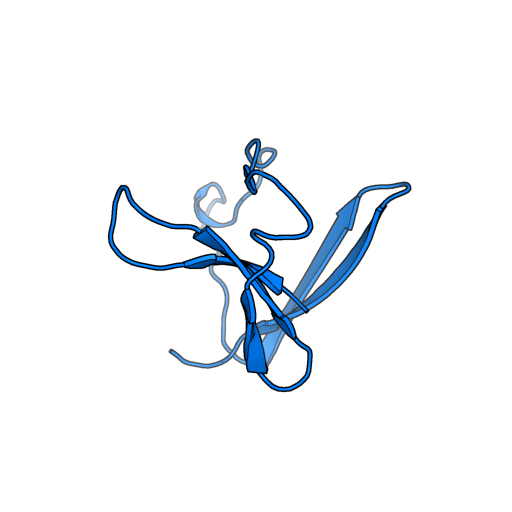6 C CA . GLN A 1 70 ? -10.905 -0.724 -0.838 1.00 92.12 70 GLN A CA 1
ATOM 507 C C . GLN A 1 70 ? -11.905 -0.880 0.306 1.00 92.12 70 GLN A C 1
ATOM 509 O O . GLN A 1 70 ? -11.996 -0.011 1.168 1.00 92.12 70 GLN A O 1
ATOM 514 N N . LYS A 1 71 ? -12.643 -1.995 0.327 1.00 93.81 71 LYS A N 1
ATOM 515 C CA . LYS A 1 71 ? -13.518 -2.361 1.446 1.00 93.81 71 LYS A CA 1
ATOM 516 C C . LYS A 1 71 ? -12.705 -3.118 2.495 1.00 93.81 71 LYS A C 1
ATOM 518 O O . LYS A 1 71 ? -12.019 -4.081 2.156 1.00 93.81 71 LYS A O 1
ATOM 523 N N . THR A 1 72 ? -12.777 -2.685 3.745 1.00 95.06 72 THR A N 1
ATOM 524 C CA . THR A 1 72 ? -12.191 -3.395 4.882 1.00 95.06 72 THR A CA 1
ATOM 525 C C . THR A 1 72 ? -13.083 -4.575 5.256 1.00 95.06 72 THR A C 1
ATOM 527 O O . THR A 1 72 ? -14.315 -4.487 5.244 1.00 95.06 72 THR A O 1
ATOM 530 N N . VAL A 1 73 ? -12.462 -5.697 5.590 1.00 94.00 73 VAL A N 1
ATOM 531 C CA . VAL A 1 73 ? -13.128 -6.915 6.069 1.00 94.00 73 VAL A CA 1
ATOM 532 C C . VAL A 1 73 ? -12.613 -7.233 7.468 1.00 94.00 73 VAL A C 1
ATOM 534 O O . VAL A 1 73 ? -11.602 -6.664 7.882 1.00 94.00 73 VAL A O 1
ATOM 537 N N . GLN A 1 74 ? -13.331 -8.073 8.214 1.00 94.25 74 GLN A N 1
ATOM 538 C CA . GLN A 1 74 ? -12.782 -8.607 9.462 1.00 94.25 74 GLN A CA 1
ATOM 539 C C . GLN A 1 74 ? -11.521 -9.418 9.148 1.00 94.25 74 GLN A C 1
ATOM 541 O O . GLN A 1 74 ? -11.447 -10.024 8.074 1.00 94.25 74 GLN A O 1
ATOM 546 N N . ALA A 1 75 ? -10.540 -9.340 10.048 1.00 80.19 75 ALA A N 1
ATOM 547 C CA . ALA A 1 75 ? -9.313 -10.125 9.963 1.00 80.19 75 ALA A CA 1
ATOM 548 C C . ALA A 1 75 ? -9.598 -11.618 10.161 1.00 80.19 75 ALA A C 1
ATOM 550 O O . ALA A 1 75 ? -10.563 -11.935 10.895 1.00 80.19 75 ALA A O 1
#

Mean predicted aligned error: 3.48 Å

Solvent-accessible surface area (backbone atoms only — not comparable to full-atom values): 5005 Å² total; per-residue (Å²): 104,44,81,46,71,48,74,56,90,96,62,53,40,25,29,35,35,41,85,85,69,48,79,39,85,32,64,92,80,42,91,69,77,83,87,92,74,78,77,88,83,52,36,80,78,40,91,75,62,49,77,91,54,61,74,40,72,51,76,52,70,46,90,96,77,49,75,48,78,46,75,38,65,77,133

Secondary structure (DSSP, 8-state):
-EEEEESSTTS-EEEEE-TTS-EEE-TTT-S--------S--GGGSSS-----TT-EEEEEETTTEEEEEE----

Sequence (75 aa):
MKLLRYGNAGSERPGLLDSNGKLRDLSACVGDIISTGTPPAVGLGQKPPVYLKAGQVIRLGIEGLGEQRQKTVQA